Protein AF-A0A7U9S7M0-F1 (afdb_monomer_lite)

Foldseek 3Di:
DDWDADDDDDDDDFRTWDDDPDLPAAIETEHEDEDDVVVHVDLVSQFVVRVVRCVVVVVCPVVVVVVRDPVRYWYWYWYDDPPDIDIDTDDD

Secondary structure (DSSP, 8-state):
--B------SS---SEEE--SSTTSPEEEEEEEE--TTT-SSHHHHHHHHHHHHHHTTTHHHHHHTT--GGGEEEEEEEEETTEEEEEE---

Radius of gyration: 13.75 Å; chains: 1; bounding box: 32×25×36 Å

Sequence (92 aa):
MNRYSNRESGFGRYDVVLEPRKPEDDAIILEFKVQDPEDEKELKDTVTAALAQIEEKNYAAGLLAKGISRDRIRSYGFAFRGKTVLIGGRKR

pLDDT: mean 84.29, std 16.93, range [39.0, 98.12]

Structure (mmCIF, N/CA/C/O backbone):
data_AF-A0A7U9S7M0-F1
#
_entry.id   AF-A0A7U9S7M0-F1
#
loop_
_atom_site.group_PDB
_atom_site.id
_atom_site.type_symbol
_atom_site.label_atom_id
_atom_site.label_alt_id
_atom_site.label_comp_id
_atom_site.label_asym_id
_atom_site.label_entity_id
_atom_site.label_seq_id
_atom_site.pdbx_PDB_ins_code
_atom_site.Cartn_x
_atom_site.Cartn_y
_atom_site.Cartn_z
_atom_site.occupancy
_atom_site.B_iso_or_equiv
_atom_site.auth_seq_id
_atom_site.auth_comp_id
_atom_site.auth_asym_id
_atom_site.auth_atom_id
_atom_site.pdbx_PDB_model_num
ATOM 1 N N . MET A 1 1 ? -17.070 -9.935 5.221 1.00 48.22 1 MET A N 1
ATOM 2 C CA . MET A 1 1 ? -16.040 -9.266 4.435 1.00 48.22 1 MET A CA 1
ATOM 3 C C . MET A 1 1 ? -16.785 -8.709 3.256 1.00 48.22 1 MET A C 1
ATOM 5 O O . MET A 1 1 ? -17.169 -9.482 2.387 1.00 48.22 1 MET A O 1
ATOM 9 N N . ASN A 1 2 ? -17.142 -7.432 3.321 1.00 44.53 2 ASN A N 1
ATOM 10 C CA . ASN A 1 2 ? -17.749 -6.775 2.173 1.00 44.53 2 ASN A CA 1
ATOM 11 C C . ASN A 1 2 ? -16.602 -6.459 1.214 1.00 44.53 2 ASN A C 1
ATOM 13 O O . ASN A 1 2 ? -15.582 -5.922 1.639 1.00 44.53 2 ASN A O 1
ATOM 17 N N . ARG A 1 3 ? -16.720 -6.908 -0.037 1.00 46.81 3 ARG A N 1
ATOM 18 C CA . ARG A 1 3 ? -15.718 -6.710 -1.086 1.00 46.81 3 ARG A CA 1
ATOM 19 C C . ARG A 1 3 ? -16.303 -5.717 -2.080 1.00 46.81 3 ARG A C 1
ATOM 21 O O . ARG A 1 3 ? -17.347 -5.999 -2.659 1.00 46.81 3 ARG A O 1
ATOM 28 N N . TYR A 1 4 ? -15.641 -4.585 -2.269 1.00 50.56 4 TYR A N 1
ATOM 29 C CA . TYR A 1 4 ? -15.952 -3.652 -3.345 1.00 50.56 4 TYR A CA 1
ATOM 30 C C . TYR A 1 4 ? -14.932 -3.900 -4.459 1.00 50.56 4 TYR A C 1
ATOM 32 O O . TYR A 1 4 ? -13.740 -3.715 -4.244 1.00 50.56 4 TYR A O 1
ATOM 40 N N . SER A 1 5 ? -15.386 -4.390 -5.612 1.00 43.84 5 SER A N 1
ATOM 41 C CA . SER A 1 5 ? -14.580 -4.550 -6.827 1.00 43.84 5 SER A CA 1
ATOM 42 C C . SER A 1 5 ? -15.380 -3.944 -7.971 1.00 43.84 5 SER A C 1
ATOM 44 O O . SER A 1 5 ? -16.549 -4.290 -8.138 1.00 43.84 5 SER A O 1
ATOM 46 N N . ASN A 1 6 ? -14.785 -3.010 -8.711 1.00 49.06 6 ASN A N 1
ATOM 47 C CA . ASN A 1 6 ? -15.423 -2.378 -9.860 1.00 49.06 6 ASN A CA 1
ATOM 48 C C . ASN A 1 6 ? -14.540 -2.595 -11.090 1.00 49.06 6 ASN A C 1
ATOM 50 O O . ASN A 1 6 ? -13.340 -2.340 -11.053 1.00 49.06 6 ASN A O 1
ATOM 54 N N . ARG A 1 7 ? -15.144 -3.086 -12.170 1.00 51.03 7 ARG A N 1
ATOM 55 C CA . ARG A 1 7 ? -14.496 -3.365 -13.452 1.00 51.03 7 ARG A CA 1
ATOM 56 C C . ARG A 1 7 ? -14.773 -2.190 -14.388 1.00 51.03 7 ARG A C 1
ATOM 58 O O . ARG A 1 7 ? -15.870 -2.157 -14.920 1.00 51.03 7 ARG A O 1
ATOM 65 N N . GLU A 1 8 ? -13.830 -1.255 -14.552 1.00 39.94 8 GLU A N 1
ATOM 66 C CA . GLU A 1 8 ? -13.495 -0.641 -15.854 1.00 39.94 8 GLU A CA 1
ATOM 67 C C . GLU A 1 8 ? -12.400 0.440 -15.814 1.00 39.94 8 GLU A C 1
ATOM 69 O O . GLU A 1 8 ? -12.129 1.084 -14.803 1.00 39.94 8 GLU A O 1
ATOM 74 N N . SER A 1 9 ? -11.805 0.558 -17.001 1.00 49.06 9 SER A N 1
ATOM 75 C CA . SER A 1 9 ? -10.781 1.432 -17.569 1.00 49.06 9 SER A CA 1
ATOM 76 C C . SER A 1 9 ? -10.714 2.887 -17.097 1.00 49.06 9 SER A C 1
ATOM 78 O O . SER A 1 9 ? -11.675 3.640 -17.234 1.00 49.06 9 SER A O 1
ATOM 80 N N . GLY A 1 10 ? -9.493 3.305 -16.751 1.00 45.97 10 GLY A N 1
ATOM 81 C CA . GLY A 1 10 ? -9.052 4.698 -16.823 1.00 45.97 10 GLY A CA 1
ATOM 82 C C . GLY A 1 10 ? -9.390 5.532 -15.587 1.00 45.97 10 GLY A C 1
ATOM 83 O O . GLY A 1 10 ? -10.549 5.768 -15.276 1.00 45.97 10 GLY A O 1
ATOM 84 N N . PHE A 1 11 ? -8.350 6.052 -14.929 1.00 39.00 11 PHE A N 1
ATOM 85 C CA . PHE A 1 11 ? -8.411 7.092 -13.886 1.00 39.00 11 PHE A CA 1
ATOM 86 C C . PHE A 1 11 ? -8.741 6.671 -12.433 1.00 39.00 11 PHE A C 1
ATOM 88 O O . PHE A 1 11 ? -9.242 7.472 -11.647 1.00 39.00 11 PHE A O 1
ATOM 95 N N . GLY A 1 12 ? -8.307 5.468 -12.033 1.00 44.00 12 GLY A N 1
ATOM 96 C CA . GLY A 1 12 ? -7.681 5.196 -10.722 1.00 44.00 12 GLY A CA 1
ATOM 97 C C . GLY A 1 12 ? -8.555 5.263 -9.458 1.00 44.00 12 GLY A C 1
ATOM 98 O O . GLY A 1 12 ? -8.698 6.325 -8.844 1.00 44.00 12 GLY A O 1
ATOM 99 N N . ARG A 1 13 ? -9.027 4.089 -9.014 1.00 54.34 13 ARG A N 1
ATOM 100 C CA . ARG A 1 13 ? -9.423 3.766 -7.626 1.00 54.34 13 ARG A CA 1
ATOM 101 C C . ARG A 1 13 ? -8.565 2.595 -7.130 1.00 54.34 13 ARG A C 1
ATOM 103 O O . ARG A 1 13 ? -7.939 1.942 -7.956 1.00 54.34 13 ARG A O 1
ATOM 110 N N . TYR A 1 14 ? -8.558 2.339 -5.818 1.00 57.19 14 TYR A N 1
ATOM 111 C CA . TYR A 1 14 ? -7.876 1.177 -5.243 1.00 57.19 14 TYR A CA 1
ATOM 112 C C . TYR A 1 14 ? -8.420 -0.102 -5.857 1.00 57.19 14 TYR A C 1
ATOM 114 O O . TYR A 1 14 ? -9.630 -0.225 -6.068 1.00 57.19 14 TYR A O 1
ATOM 122 N N . ASP A 1 15 ? -7.551 -1.080 -6.058 1.00 68.19 15 ASP A N 1
ATOM 123 C CA . ASP A 1 15 ? -7.988 -2.379 -6.553 1.00 68.19 15 ASP A CA 1
ATOM 124 C C . ASP A 1 15 ? -8.797 -3.136 -5.497 1.00 68.19 15 ASP A C 1
ATOM 126 O O . ASP A 1 15 ? -9.829 -3.736 -5.808 1.00 68.19 15 ASP A O 1
ATOM 130 N N . VAL A 1 16 ? -8.359 -3.101 -4.229 1.00 82.94 16 VAL A N 1
ATOM 131 C CA . VAL A 1 16 ? -9.057 -3.775 -3.126 1.00 82.94 16 VAL A CA 1
ATOM 132 C C . VAL A 1 16 ? -8.903 -3.011 -1.808 1.00 82.94 16 VAL A C 1
ATOM 134 O O . VAL A 1 16 ? -7.793 -2.755 -1.348 1.00 82.94 16 VAL A O 1
ATOM 137 N N . VAL A 1 17 ? -10.028 -2.750 -1.133 1.00 87.62 17 VAL A N 1
ATOM 138 C CA . VAL A 1 17 ? -10.065 -2.417 0.301 1.00 87.62 17 VAL A CA 1
ATOM 139 C C . VAL A 1 17 ? -10.821 -3.511 1.040 1.00 87.62 17 VAL A C 1
ATOM 141 O O . VAL A 1 17 ? -11.935 -3.891 0.674 1.00 87.62 17 VAL A O 1
ATOM 144 N N . LEU A 1 18 ? -10.199 -4.021 2.094 1.00 89.06 18 LEU A N 1
ATOM 145 C CA . LEU A 1 18 ? -10.752 -5.015 2.993 1.00 89.06 18 LEU A CA 1
ATOM 146 C C . LEU A 1 18 ? -11.084 -4.333 4.310 1.00 89.06 18 LEU A C 1
ATOM 148 O O . LEU A 1 18 ? -10.201 -4.029 5.113 1.00 89.06 18 LEU A O 1
ATOM 152 N N . GLU A 1 19 ? -12.375 -4.099 4.517 1.00 89.69 19 GLU A N 1
ATOM 153 C CA . GLU A 1 19 ? -12.866 -3.598 5.792 1.00 89.69 19 GLU A CA 1
ATOM 154 C C . GLU A 1 19 ? -12.913 -4.734 6.820 1.00 89.69 19 GLU A C 1
ATOM 156 O O . GLU A 1 19 ? -13.446 -5.819 6.523 1.00 89.69 19 GLU A O 1
ATOM 161 N N . PRO A 1 20 ? -12.378 -4.503 8.029 1.00 89.12 20 PRO A N 1
ATOM 162 C CA . PRO A 1 20 ? -12.410 -5.492 9.082 1.00 89.12 20 PRO A CA 1
ATOM 163 C C . PRO A 1 20 ? -13.858 -5.707 9.528 1.00 89.12 20 PRO A C 1
ATOM 165 O O . PRO A 1 20 ? -14.656 -4.775 9.618 1.00 89.12 20 PRO A O 1
ATOM 168 N N . ARG A 1 21 ? -14.226 -6.963 9.803 1.00 86.25 21 ARG A N 1
ATOM 169 C CA . ARG A 1 21 ? -15.557 -7.276 10.359 1.00 86.25 21 ARG A CA 1
ATOM 170 C C . ARG A 1 21 ? -15.681 -6.832 11.808 1.00 86.25 21 ARG A C 1
ATOM 172 O O . ARG A 1 21 ? -16.787 -6.577 12.274 1.00 86.25 21 ARG A O 1
ATOM 179 N N . LYS A 1 22 ? -14.553 -6.812 12.502 1.00 86.00 22 LYS A N 1
ATOM 180 C CA . LYS A 1 22 ? -14.451 -6.498 13.906 1.00 86.00 22 LYS A CA 1
ATOM 181 C C . LYS A 1 22 ? -13.545 -5.285 14.098 1.00 86.00 22 LYS A C 1
ATOM 183 O O . LYS A 1 22 ? -12.499 -5.229 13.454 1.00 86.00 22 LYS A O 1
ATOM 188 N N . PRO A 1 23 ? -13.880 -4.337 14.985 1.00 77.62 23 PRO A N 1
ATOM 189 C CA . PRO A 1 23 ? -13.065 -3.151 15.192 1.00 77.62 23 PRO A CA 1
ATOM 190 C C . PRO A 1 23 ? -11.661 -3.439 15.711 1.00 77.62 23 PRO A C 1
ATOM 192 O O . PRO A 1 23 ? -10.894 -2.489 15.742 1.00 77.62 23 PRO A O 1
ATOM 195 N N . GLU A 1 24 ? -11.313 -4.675 16.110 1.00 85.19 24 GLU A N 1
ATOM 196 C CA . GLU A 1 24 ? -9.963 -5.111 16.537 1.00 85.19 24 GLU A CA 1
ATOM 197 C C . GLU A 1 24 ? -9.077 -5.688 15.414 1.00 85.19 24 GLU A C 1
ATOM 199 O O . GLU A 1 24 ? -7.858 -5.737 15.577 1.00 85.19 24 GLU A O 1
ATOM 204 N N . ASP A 1 25 ? -9.648 -5.994 14.244 1.00 91.81 25 ASP A N 1
ATOM 205 C CA . ASP A 1 25 ? -8.903 -6.508 13.087 1.00 91.81 25 ASP A CA 1
ATOM 206 C C . ASP A 1 25 ? -8.336 -5.390 12.194 1.00 91.81 25 ASP A C 1
ATOM 208 O O . ASP A 1 25 ? -8.910 -4.305 12.070 1.00 91.81 25 ASP A O 1
ATOM 212 N N . ASP A 1 26 ? -7.207 -5.637 11.536 1.00 94.38 26 ASP A N 1
ATOM 213 C CA . ASP A 1 26 ? -6.610 -4.666 10.614 1.00 94.38 26 ASP A CA 1
ATOM 214 C C . ASP A 1 26 ? -7.473 -4.475 9.351 1.00 94.38 26 ASP A C 1
ATOM 216 O O . ASP A 1 26 ? -7.971 -5.432 8.752 1.00 94.38 26 ASP A O 1
ATOM 220 N N . ALA A 1 27 ? -7.597 -3.225 8.905 1.00 93.44 27 ALA A N 1
ATOM 221 C CA . ALA A 1 27 ? -8.070 -2.911 7.564 1.00 93.44 27 ALA A CA 1
ATOM 222 C C . ALA A 1 27 ? -6.914 -3.015 6.571 1.00 93.44 27 ALA A C 1
ATOM 224 O O . ALA A 1 27 ? -5.783 -2.653 6.898 1.00 93.44 27 ALA A O 1
ATOM 225 N N . ILE A 1 28 ? -7.188 -3.476 5.351 1.00 93.69 28 ILE A N 1
ATOM 226 C CA . ILE A 1 28 ? -6.146 -3.687 4.341 1.00 93.69 28 ILE A CA 1
ATOM 227 C C . ILE A 1 28 ? -6.505 -2.946 3.057 1.00 93.69 28 ILE A C 1
ATOM 229 O O . ILE A 1 28 ? -7.616 -3.082 2.552 1.00 93.69 28 ILE A O 1
ATOM 233 N N . ILE A 1 29 ? -5.551 -2.197 2.518 1.00 92.31 29 ILE A N 1
ATOM 234 C CA . ILE A 1 29 ? -5.616 -1.520 1.225 1.00 92.31 29 ILE A CA 1
ATOM 235 C C . ILE A 1 29 ? -4.568 -2.166 0.319 1.00 92.31 29 ILE A C 1
ATOM 237 O O . ILE A 1 29 ? -3.392 -2.231 0.685 1.00 92.31 29 ILE A O 1
ATOM 241 N N . LEU A 1 30 ? -4.993 -2.656 -0.842 1.00 93.50 30 LEU A N 1
ATOM 242 C CA . LEU A 1 30 ? -4.130 -3.291 -1.833 1.00 93.50 30 LEU A CA 1
ATOM 243 C C . LEU A 1 30 ? -4.205 -2.525 -3.149 1.00 93.50 30 LEU A C 1
ATOM 245 O O . LEU A 1 30 ? -5.297 -2.206 -3.623 1.00 93.50 30 LEU A O 1
ATOM 249 N N . GLU A 1 31 ? -3.038 -2.305 -3.739 1.00 91.81 31 GLU A N 1
ATOM 250 C CA . GLU A 1 31 ? -2.870 -1.715 -5.063 1.00 91.81 31 GLU A CA 1
ATOM 251 C C . GLU A 1 31 ? -1.952 -2.613 -5.893 1.00 91.81 31 GLU A C 1
ATOM 253 O O . GLU A 1 31 ? -0.886 -3.015 -5.420 1.00 91.81 31 GLU A O 1
ATOM 258 N N . PHE A 1 32 ? -2.350 -2.926 -7.121 1.00 92.31 32 PHE A N 1
ATOM 259 C CA . PHE A 1 32 ? -1.648 -3.810 -8.038 1.00 92.31 32 PHE A CA 1
ATOM 260 C C . PHE A 1 32 ? -1.201 -3.005 -9.260 1.00 92.31 32 PHE A C 1
ATOM 262 O O . PHE A 1 32 ? -1.974 -2.289 -9.889 1.00 92.31 32 PHE A O 1
ATOM 269 N N . LYS A 1 33 ? 0.070 -3.142 -9.625 1.00 90.88 33 LYS A N 1
ATOM 270 C CA . LYS A 1 33 ? 0.656 -2.512 -10.806 1.00 90.88 33 LYS A CA 1
ATOM 271 C C . LYS A 1 33 ? 1.498 -3.515 -11.578 1.00 90.88 33 LYS A C 1
ATOM 273 O O . LYS A 1 33 ? 2.230 -4.311 -10.992 1.00 90.88 33 LYS A O 1
ATOM 278 N N . VAL A 1 34 ? 1.406 -3.474 -12.899 1.00 93.94 34 VAL A N 1
ATOM 279 C CA . VAL A 1 34 ? 2.382 -4.127 -13.778 1.00 93.94 34 VAL A CA 1
ATOM 280 C C . VAL A 1 34 ? 3.512 -3.131 -14.004 1.00 93.94 34 VAL A C 1
ATOM 282 O O . VAL A 1 34 ? 3.223 -1.957 -14.208 1.00 93.94 34 VAL A O 1
ATOM 285 N N . GLN A 1 35 ? 4.764 -3.588 -13.927 1.00 95.06 35 GLN A N 1
ATOM 286 C CA . GLN A 1 35 ? 5.927 -2.731 -14.146 1.00 95.06 35 GLN A CA 1
ATOM 287 C C . GLN A 1 35 ? 5.864 -2.110 -15.541 1.00 95.06 35 GLN A C 1
ATOM 289 O O . GLN A 1 35 ? 5.750 -2.847 -16.526 1.00 95.06 35 GLN A O 1
ATOM 294 N N . ASP A 1 36 ? 6.011 -0.790 -15.604 1.00 92.50 36 ASP A N 1
ATOM 295 C CA . ASP A 1 36 ? 6.252 -0.073 -16.851 1.00 92.50 36 ASP A CA 1
ATOM 296 C C . ASP A 1 36 ? 7.767 0.089 -17.058 1.00 92.50 36 ASP A C 1
ATOM 298 O O . ASP A 1 36 ? 8.392 0.876 -16.355 1.00 92.50 36 ASP A O 1
ATOM 302 N N . PRO A 1 37 ? 8.408 -0.659 -17.970 1.00 90.94 37 PRO A N 1
ATOM 303 C CA . PRO A 1 37 ? 9.855 -0.593 -18.142 1.00 90.94 37 PRO A CA 1
ATOM 304 C C . PRO A 1 37 ? 10.356 0.728 -18.752 1.00 90.94 37 PRO A C 1
ATOM 306 O O . PRO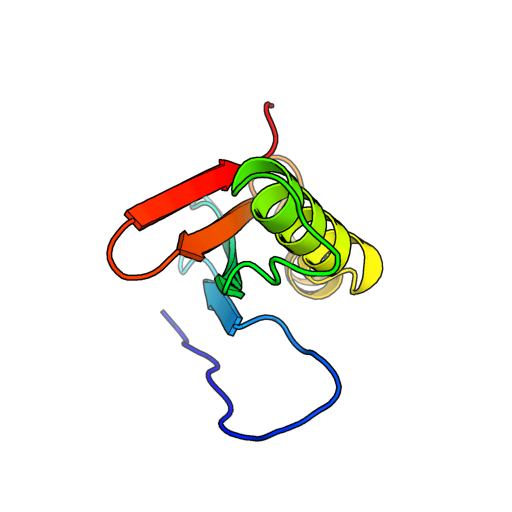 A 1 37 ? 11.568 0.951 -18.722 1.00 90.94 37 PRO A O 1
ATOM 309 N N . GLU A 1 38 ? 9.483 1.571 -19.320 1.00 92.25 38 GLU A N 1
ATOM 310 C CA . GLU A 1 38 ? 9.879 2.891 -19.831 1.00 92.25 38 GLU A CA 1
ATOM 311 C C . GLU A 1 38 ? 10.082 3.895 -18.685 1.00 92.25 38 GLU A C 1
ATOM 313 O O . GLU A 1 38 ? 11.050 4.660 -18.705 1.00 92.25 38 GLU A O 1
ATOM 318 N N . ASP A 1 39 ? 9.240 3.821 -17.649 1.00 87.94 39 ASP A N 1
ATOM 319 C CA . ASP A 1 39 ? 9.247 4.742 -16.503 1.00 87.94 39 ASP A CA 1
ATOM 320 C C . ASP A 1 39 ? 9.896 4.149 -15.232 1.00 87.94 39 ASP A C 1
ATOM 322 O O . ASP A 1 39 ? 10.440 4.877 -14.396 1.00 87.94 39 ASP A O 1
ATOM 326 N N . GLU A 1 40 ? 9.883 2.824 -15.07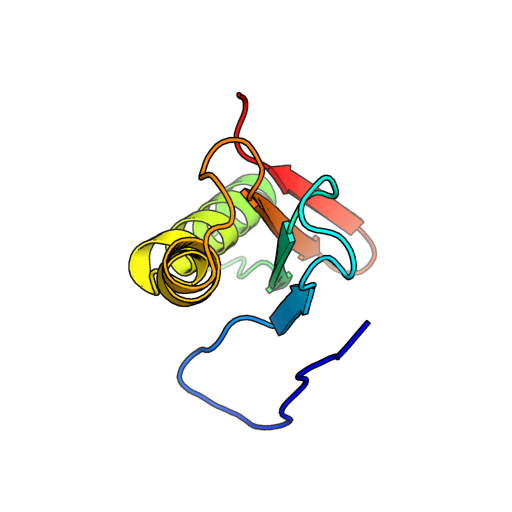0 1.00 93.19 40 GLU A N 1
ATOM 327 C CA . GLU A 1 40 ? 10.254 2.109 -13.844 1.00 93.19 40 GLU A CA 1
ATOM 328 C C . GLU A 1 40 ? 11.380 1.101 -14.116 1.00 93.19 40 GLU A C 1
ATOM 330 O O . GLU A 1 40 ? 11.210 0.095 -14.812 1.00 93.19 40 GLU A O 1
ATOM 335 N N . LYS A 1 41 ? 12.555 1.313 -13.513 1.00 92.25 41 LYS A N 1
ATOM 336 C CA . LYS A 1 41 ? 13.749 0.491 -13.781 1.00 92.25 41 LYS A CA 1
ATOM 337 C C . LYS A 1 41 ? 13.680 -0.858 -13.077 1.00 92.25 41 LYS A C 1
ATOM 339 O O . LYS A 1 41 ? 14.089 -1.886 -13.624 1.00 92.25 41 LYS A O 1
ATOM 344 N N . GLU A 1 42 ? 13.145 -0.875 -11.864 1.00 96.56 42 GLU A N 1
ATOM 345 C CA . GLU A 1 42 ? 13.036 -2.070 -11.036 1.00 96.56 42 GLU A CA 1
ATOM 346 C C . GLU A 1 42 ? 11.613 -2.247 -10.496 1.00 96.56 42 GLU A C 1
ATOM 348 O O . GLU A 1 42 ? 10.891 -1.282 -10.276 1.00 96.56 42 GLU A O 1
ATOM 353 N N . LEU A 1 43 ? 11.231 -3.484 -10.150 1.00 96.50 43 LEU A N 1
ATOM 354 C CA . LEU A 1 43 ? 9.944 -3.772 -9.487 1.00 96.50 43 LEU A CA 1
ATOM 355 C C . LEU A 1 43 ? 9.720 -2.943 -8.211 1.00 96.50 43 LEU A C 1
ATOM 357 O O . LEU A 1 43 ? 8.588 -2.742 -7.779 1.00 96.50 43 LEU A O 1
ATOM 361 N N . LYS A 1 44 ? 10.804 -2.488 -7.577 1.00 97.31 44 LYS A N 1
ATOM 362 C CA . LYS A 1 44 ? 10.752 -1.622 -6.401 1.00 97.31 44 LYS A CA 1
ATOM 363 C C . LYS A 1 44 ? 10.196 -0.232 -6.728 1.00 97.31 44 LYS A C 1
ATOM 365 O O . LYS A 1 44 ? 9.489 0.330 -5.889 1.00 97.31 44 LYS A O 1
ATOM 370 N N . ASP A 1 45 ? 10.476 0.292 -7.917 1.00 96.75 45 ASP A N 1
ATOM 371 C CA . ASP A 1 45 ? 9.929 1.567 -8.388 1.00 96.75 45 ASP A CA 1
ATOM 372 C C . ASP A 1 45 ? 8.410 1.433 -8.544 1.00 96.75 45 ASP A C 1
ATOM 374 O O . ASP A 1 45 ? 7.660 2.218 -7.968 1.00 96.75 45 ASP A O 1
ATOM 378 N N . THR A 1 46 ? 7.952 0.330 -9.142 1.00 96.00 46 THR A N 1
ATOM 379 C CA . THR A 1 46 ? 6.528 -0.012 -9.273 1.00 96.00 46 THR A CA 1
ATOM 380 C C . THR A 1 46 ? 5.818 -0.166 -7.926 1.00 96.00 46 THR A C 1
ATOM 382 O O . THR A 1 46 ? 4.711 0.341 -7.730 1.00 96.00 46 THR A O 1
ATOM 385 N N . VAL A 1 47 ? 6.444 -0.833 -6.945 1.00 96.88 47 VAL A N 1
ATOM 386 C CA . VAL A 1 47 ? 5.912 -0.901 -5.569 1.00 96.88 47 VAL A CA 1
ATOM 387 C C . VAL A 1 47 ? 5.790 0.500 -4.969 1.00 96.88 47 VAL A C 1
ATOM 389 O O . VAL A 1 47 ? 4.802 0.802 -4.299 1.00 96.88 47 VAL A O 1
ATOM 392 N N . THR A 1 48 ? 6.782 1.359 -5.206 1.00 96.12 48 THR A N 1
ATOM 393 C CA . THR A 1 48 ? 6.786 2.739 -4.708 1.00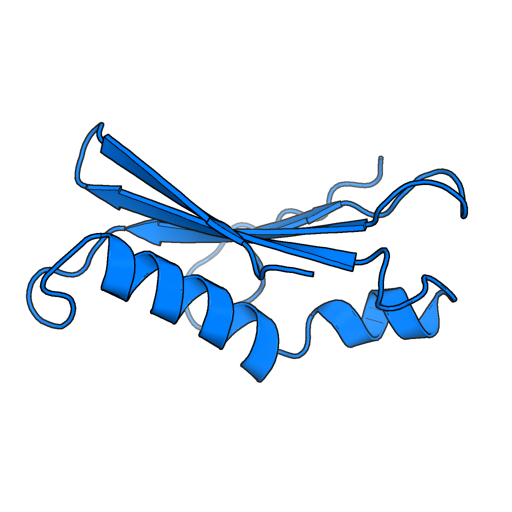 96.12 48 THR A CA 1
ATOM 394 C C . THR A 1 48 ? 5.656 3.547 -5.345 1.00 96.12 48 THR A C 1
ATOM 396 O O . THR A 1 48 ? 4.912 4.205 -4.620 1.00 96.12 48 THR A O 1
ATOM 399 N N . ALA A 1 49 ? 5.439 3.415 -6.655 1.00 94.44 49 ALA A N 1
ATOM 400 C CA . ALA A 1 49 ? 4.321 4.029 -7.370 1.00 94.44 49 ALA A CA 1
ATOM 401 C C . ALA A 1 49 ? 2.949 3.497 -6.909 1.00 94.44 49 ALA A C 1
ATOM 403 O O . ALA A 1 49 ? 1.960 4.232 -6.862 1.00 94.44 49 ALA A O 1
ATOM 404 N N . ALA A 1 50 ? 2.848 2.216 -6.543 1.00 93.94 50 ALA A N 1
ATOM 405 C CA . ALA A 1 50 ? 1.634 1.645 -5.959 1.00 93.94 50 ALA A CA 1
ATOM 406 C C . ALA A 1 50 ? 1.320 2.254 -4.581 1.00 93.94 50 ALA A C 1
ATOM 408 O O . ALA A 1 50 ? 0.196 2.694 -4.340 1.00 93.94 50 ALA A O 1
ATOM 409 N N . LEU A 1 51 ? 2.318 2.347 -3.698 1.00 94.88 51 LEU A N 1
ATOM 410 C CA . LEU A 1 51 ? 2.152 2.955 -2.375 1.00 94.88 51 LEU A CA 1
ATOM 411 C C . LEU A 1 51 ? 1.857 4.462 -2.458 1.00 94.88 51 LEU A C 1
ATOM 413 O O . LEU A 1 51 ? 0.967 4.935 -1.752 1.00 94.88 51 LEU A O 1
ATOM 417 N N . ALA A 1 52 ? 2.531 5.193 -3.351 1.00 93.62 52 ALA A N 1
ATOM 418 C CA . ALA A 1 52 ? 2.271 6.613 -3.591 1.00 93.62 52 ALA A CA 1
ATOM 419 C C . ALA A 1 52 ? 0.820 6.851 -4.034 1.00 93.62 52 ALA A C 1
ATOM 421 O O . ALA A 1 52 ? 0.130 7.691 -3.460 1.00 93.62 52 ALA A O 1
ATOM 422 N N . GLN A 1 53 ? 0.306 6.034 -4.960 1.00 90.50 53 GLN A N 1
ATOM 423 C CA . GLN A 1 53 ? -1.089 6.124 -5.394 1.00 90.50 53 GLN A CA 1
ATOM 424 C C . GLN A 1 53 ? -2.085 5.901 -4.244 1.00 90.50 53 GLN A C 1
ATOM 426 O O . GLN A 1 53 ? -3.079 6.624 -4.156 1.00 90.50 53 GLN A O 1
ATOM 431 N N . ILE A 1 54 ? -1.830 4.941 -3.343 1.00 90.88 54 ILE A N 1
ATOM 432 C CA . ILE A 1 54 ? -2.684 4.715 -2.161 1.00 90.88 54 ILE A CA 1
ATOM 433 C C . ILE A 1 54 ? -2.771 5.979 -1.290 1.00 90.88 54 ILE A C 1
ATOM 435 O O . ILE A 1 54 ? -3.839 6.304 -0.757 1.00 90.88 54 ILE A O 1
ATOM 439 N N . GLU A 1 55 ? -1.652 6.682 -1.133 1.00 90.88 55 GLU A N 1
ATOM 440 C CA . GLU A 1 55 ? -1.551 7.886 -0.310 1.00 90.88 55 GLU A CA 1
ATOM 441 C C . GLU A 1 55 ? -2.188 9.104 -0.967 1.00 90.88 55 GLU A C 1
ATOM 443 O O . GLU A 1 55 ? -3.022 9.759 -0.343 1.00 90.88 55 GLU A O 1
ATOM 448 N N . GLU A 1 56 ? -1.845 9.379 -2.225 1.00 90.44 56 GLU A N 1
ATOM 449 C CA . GLU A 1 56 ? -2.363 10.516 -2.993 1.00 90.44 56 GLU A CA 1
ATOM 450 C C . GLU A 1 56 ? -3.884 10.478 -3.105 1.00 90.44 56 GLU A C 1
ATOM 452 O O . GLU A 1 56 ? -4.564 11.499 -2.997 1.00 90.44 56 GLU A O 1
ATOM 457 N N . LYS A 1 57 ? -4.438 9.279 -3.280 1.00 86.44 57 LYS A N 1
ATOM 458 C CA . LYS A 1 57 ? -5.882 9.075 -3.369 1.00 86.44 57 LYS A CA 1
ATOM 459 C C . LYS A 1 57 ? -6.561 8.980 -2.001 1.00 86.44 57 LYS A C 1
ATOM 461 O O . LYS A 1 57 ? -7.787 8.894 -1.935 1.00 86.44 57 LYS A O 1
ATOM 466 N N . ASN A 1 58 ? -5.782 9.015 -0.918 1.00 86.62 58 ASN A N 1
ATOM 467 C CA . ASN A 1 58 ? -6.234 9.050 0.468 1.00 86.62 58 ASN A CA 1
ATOM 468 C C . ASN A 1 58 ? -7.278 7.970 0.800 1.00 86.62 58 ASN A C 1
ATOM 470 O O . ASN A 1 58 ? -8.287 8.218 1.464 1.00 86.62 58 ASN A O 1
ATOM 474 N N . TYR A 1 59 ? -7.037 6.738 0.348 1.00 83.50 59 TYR A N 1
ATOM 475 C CA . TYR A 1 59 ? -7.986 5.635 0.528 1.00 83.50 59 TYR A CA 1
ATOM 476 C C . TYR A 1 59 ? -8.249 5.289 2.000 1.00 83.50 59 TYR A C 1
ATOM 478 O O . TYR A 1 59 ? -9.318 4.787 2.348 1.00 83.50 59 TYR A O 1
ATOM 486 N N . ALA A 1 60 ? -7.312 5.628 2.890 1.00 89.12 60 ALA A N 1
ATOM 487 C CA . ALA A 1 60 ? -7.482 5.479 4.329 1.00 89.12 60 ALA A CA 1
ATOM 488 C C . ALA A 1 60 ? -8.588 6.381 4.911 1.00 89.12 60 ALA A C 1
ATOM 490 O O . ALA A 1 60 ? -9.115 6.060 5.974 1.00 89.12 60 ALA A O 1
ATOM 491 N N . ALA A 1 61 ? -8.979 7.476 4.245 1.00 89.19 61 ALA A N 1
ATOM 492 C CA . ALA A 1 61 ? -9.948 8.438 4.777 1.00 89.19 61 ALA A CA 1
ATOM 493 C C . ALA A 1 61 ? -11.288 7.797 5.165 1.00 89.19 61 ALA A C 1
ATOM 495 O O . ALA A 1 61 ? -11.807 8.059 6.249 1.00 89.19 61 ALA A O 1
ATOM 496 N N . GLY A 1 62 ? -11.823 6.910 4.318 1.00 87.50 62 GLY A N 1
ATOM 497 C CA . GLY A 1 62 ? -13.082 6.214 4.59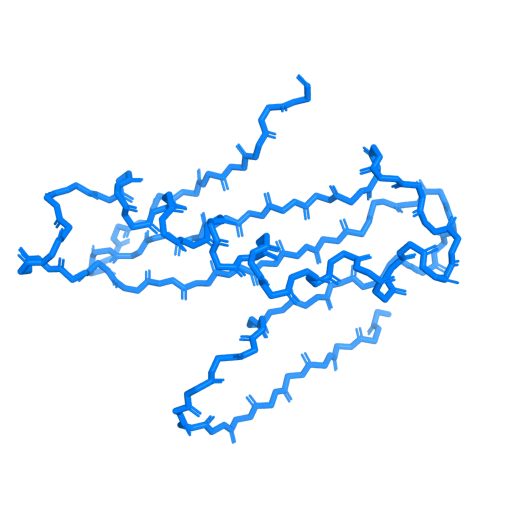8 1.00 87.50 62 GLY A CA 1
ATOM 498 C C . GLY A 1 62 ? -12.990 5.254 5.788 1.00 87.50 62 GLY 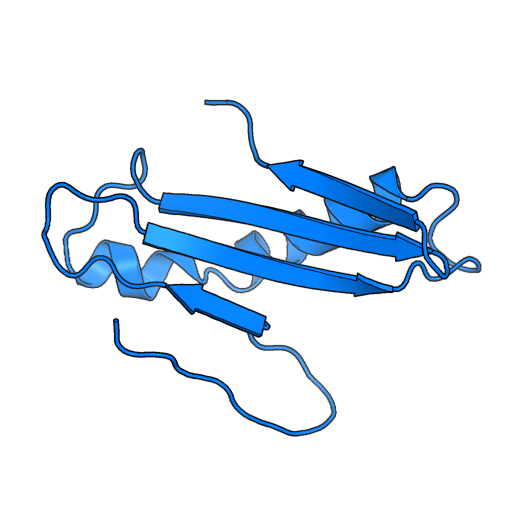A C 1
ATOM 499 O O . GLY A 1 62 ? -13.950 5.113 6.541 1.00 87.50 62 GLY A O 1
ATOM 500 N N . LEU A 1 63 ? -11.828 4.629 5.994 1.00 89.62 63 LEU A N 1
ATOM 501 C CA . LEU A 1 63 ? -11.574 3.722 7.118 1.00 89.62 63 LEU A CA 1
ATOM 502 C C . LEU A 1 63 ? -11.402 4.498 8.431 1.00 89.62 63 LEU A C 1
ATOM 504 O O . LEU A 1 63 ? -11.966 4.112 9.454 1.00 89.62 63 LEU A O 1
ATOM 508 N N . LEU A 1 64 ? -10.695 5.631 8.382 1.00 91.38 64 LEU A N 1
ATOM 509 C CA . LEU A 1 64 ? -10.543 6.546 9.516 1.00 91.38 64 LEU A CA 1
ATOM 510 C C . LEU A 1 64 ? -11.901 7.112 9.955 1.00 91.38 64 LEU A C 1
ATOM 512 O O . LEU A 1 64 ? -12.208 7.118 11.143 1.00 91.38 64 LEU A O 1
ATOM 516 N N . ALA A 1 65 ? -12.750 7.517 9.003 1.00 89.94 65 ALA A N 1
ATOM 517 C CA . ALA A 1 65 ? -14.104 8.001 9.287 1.00 89.94 65 ALA A CA 1
ATOM 518 C C . ALA A 1 65 ? -15.009 6.932 9.932 1.00 89.94 65 ALA A C 1
ATOM 520 O O . ALA A 1 65 ? -15.946 7.268 10.651 1.00 89.94 65 ALA A O 1
ATOM 521 N N . LYS A 1 66 ? -14.709 5.644 9.716 1.00 88.06 66 LYS A N 1
ATOM 522 C CA . LYS A 1 66 ? -15.377 4.500 10.360 1.00 88.06 66 LYS A CA 1
ATOM 523 C C . LYS A 1 66 ? -14.801 4.149 11.741 1.00 88.06 66 LYS A C 1
ATOM 525 O O . LYS A 1 66 ? -15.242 3.176 12.346 1.00 88.06 66 LYS A O 1
ATOM 530 N N . GLY A 1 67 ? -13.832 4.918 12.243 1.00 91.38 67 GLY A N 1
ATOM 531 C CA . GLY A 1 67 ? -13.225 4.730 13.564 1.00 91.38 67 GLY A CA 1
ATOM 532 C C . GLY A 1 67 ? -12.068 3.730 13.605 1.00 91.38 67 GLY A C 1
ATOM 533 O O . GLY A 1 67 ? -11.616 3.368 14.689 1.00 91.38 67 GLY A O 1
ATOM 534 N N . ILE A 1 68 ? -11.566 3.275 12.453 1.00 91.44 68 ILE A N 1
ATOM 535 C CA . ILE A 1 68 ? -10.399 2.387 12.399 1.00 91.44 68 ILE A CA 1
ATOM 536 C C . ILE A 1 68 ? -9.147 3.238 12.593 1.00 91.44 68 ILE A C 1
ATOM 538 O O . ILE A 1 68 ? -8.900 4.167 11.828 1.00 91.44 68 ILE A O 1
ATOM 542 N N . SER A 1 69 ? -8.348 2.922 13.611 1.00 92.19 69 SER A N 1
ATOM 543 C CA . SER A 1 69 ? -7.129 3.678 13.897 1.00 92.19 69 SER A CA 1
ATOM 544 C C . SER A 1 69 ? -6.072 3.503 12.802 1.00 92.19 69 SE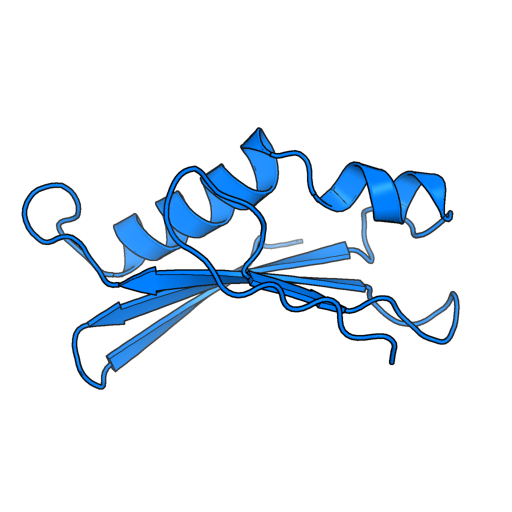R A C 1
ATOM 546 O O . SER A 1 69 ? -5.941 2.437 12.197 1.00 92.19 69 SER A O 1
ATOM 548 N N . ARG A 1 70 ? -5.285 4.555 12.555 1.00 91.12 70 ARG A N 1
ATOM 549 C CA . ARG A 1 70 ? -4.297 4.599 11.465 1.00 91.12 70 ARG A CA 1
ATOM 550 C C . ARG A 1 70 ? -3.232 3.504 11.576 1.00 91.12 70 ARG A C 1
ATOM 552 O O . ARG A 1 70 ? -2.821 2.961 10.558 1.00 91.12 70 ARG A O 1
ATOM 559 N N . ASP A 1 71 ? -2.820 3.139 12.787 1.00 92.69 71 ASP A N 1
ATOM 560 C CA . ASP A 1 71 ? -1.855 2.061 13.064 1.00 92.69 71 ASP A CA 1
ATOM 561 C C . ASP A 1 71 ? -2.365 0.656 12.681 1.00 92.69 71 ASP A C 1
ATOM 563 O O . ASP A 1 71 ? -1.581 -0.302 12.586 1.00 92.69 71 ASP A O 1
ATOM 567 N N . ARG A 1 72 ? -3.669 0.553 12.401 1.00 93.12 72 ARG A N 1
ATOM 568 C CA . ARG A 1 72 ? -4.388 -0.666 12.016 1.00 93.12 72 ARG A CA 1
ATOM 569 C C . ARG A 1 72 ? -4.916 -0.634 10.586 1.00 93.12 72 ARG A C 1
ATOM 571 O O . ARG A 1 72 ? -5.655 -1.522 10.174 1.00 93.12 72 ARG A O 1
ATOM 578 N N . ILE A 1 73 ? -4.490 0.354 9.803 1.00 93.19 73 ILE A N 1
ATOM 579 C CA . ILE A 1 73 ? -4.679 0.380 8.355 1.00 93.19 73 ILE A CA 1
ATOM 580 C C . ILE A 1 73 ? -3.364 -0.063 7.713 1.00 93.19 73 ILE A C 1
ATOM 582 O O . ILE A 1 73 ? -2.334 0.600 7.835 1.00 93.19 73 ILE A O 1
ATOM 586 N N . ARG A 1 74 ? -3.385 -1.216 7.048 1.00 94.50 74 ARG A N 1
ATOM 587 C CA . ARG A 1 74 ? -2.247 -1.781 6.320 1.00 94.50 74 ARG A CA 1
ATOM 588 C C . ARG A 1 74 ? -2.382 -1.456 4.843 1.00 94.50 74 ARG A C 1
ATOM 590 O O . ARG A 1 74 ? -3.414 -1.746 4.249 1.00 94.50 74 ARG A O 1
ATOM 597 N N . SER A 1 75 ? -1.323 -0.927 4.249 1.00 94.06 75 SER A N 1
ATOM 598 C CA . SER A 1 75 ? -1.271 -0.637 2.816 1.00 94.06 75 SER A CA 1
ATOM 599 C C . SER A 1 75 ? -0.172 -1.457 2.162 1.00 94.06 75 SER A C 1
ATOM 601 O O . SER A 1 75 ? 0.957 -1.473 2.664 1.00 94.06 75 SER A O 1
ATOM 603 N N . TYR A 1 76 ? -0.499 -2.100 1.044 1.00 96.00 76 TYR A N 1
ATOM 604 C CA . TYR A 1 76 ? 0.443 -2.900 0.272 1.00 96.00 76 TYR A CA 1
ATOM 605 C C . TYR A 1 76 ? 0.375 -2.568 -1.217 1.00 96.00 76 TYR A C 1
ATOM 607 O O . TYR A 1 76 ? -0.705 -2.527 -1.805 1.00 96.00 76 TYR A O 1
ATOM 615 N N . GLY A 1 77 ? 1.548 -2.388 -1.816 1.00 95.56 77 GLY A N 1
ATOM 616 C CA . GLY A 1 77 ? 1.738 -2.314 -3.257 1.00 95.56 77 GLY A CA 1
ATOM 617 C C . GLY A 1 77 ? 2.235 -3.652 -3.796 1.00 95.56 77 GLY A C 1
ATOM 618 O O . GLY A 1 77 ? 3.215 -4.200 -3.286 1.00 95.56 77 GLY A O 1
ATOM 619 N N . PHE A 1 78 ? 1.565 -4.168 -4.819 1.00 96.06 78 PHE A N 1
ATOM 620 C CA . PHE A 1 78 ? 1.913 -5.384 -5.543 1.00 96.06 78 PHE A CA 1
ATOM 621 C C . PHE A 1 78 ? 2.429 -4.994 -6.926 1.00 96.06 78 PHE A C 1
ATOM 623 O O . PHE A 1 78 ? 1.670 -4.493 -7.749 1.00 96.06 78 PHE A O 1
ATOM 630 N N . ALA A 1 79 ? 3.707 -5.242 -7.190 1.00 96.12 79 ALA A N 1
ATOM 631 C CA . ALA A 1 79 ? 4.333 -4.986 -8.480 1.00 96.12 79 ALA A CA 1
ATOM 632 C C . ALA A 1 79 ? 4.566 -6.289 -9.240 1.00 96.12 79 ALA A C 1
ATOM 634 O O . ALA A 1 79 ? 5.196 -7.202 -8.704 1.00 96.12 79 ALA A O 1
ATOM 635 N N . PHE A 1 80 ? 4.121 -6.365 -10.491 1.00 95.88 80 PHE A N 1
ATOM 636 C CA . PHE A 1 80 ? 4.264 -7.548 -11.338 1.00 95.88 80 PHE A CA 1
ATOM 637 C C . PHE A 1 80 ? 5.219 -7.305 -12.503 1.00 95.88 80 PHE A C 1
ATOM 639 O O . PHE A 1 80 ? 5.096 -6.320 -13.223 1.00 95.88 80 PHE A O 1
ATOM 646 N N . ARG A 1 81 ? 6.105 -8.274 -12.756 1.00 94.56 81 ARG A N 1
ATOM 647 C CA . ARG A 1 81 ? 6.866 -8.417 -14.005 1.00 94.56 81 ARG A CA 1
ATOM 648 C C . ARG A 1 81 ? 6.726 -9.855 -14.487 1.00 94.56 81 ARG A C 1
ATOM 650 O O . ARG A 1 81 ? 7.394 -10.764 -13.989 1.00 94.56 81 ARG A O 1
ATOM 657 N N . GLY A 1 82 ? 5.822 -10.073 -15.440 1.00 92.69 82 GLY A N 1
ATOM 658 C CA . GLY A 1 82 ? 5.445 -11.416 -15.879 1.00 92.69 82 GLY A CA 1
ATOM 659 C C . GLY A 1 82 ? 4.891 -12.243 -14.714 1.00 92.69 82 GLY A C 1
ATOM 660 O O . GLY A 1 82 ? 3.862 -11.901 -14.143 1.00 92.69 82 GLY A O 1
ATOM 661 N N . LYS A 1 83 ? 5.583 -13.330 -14.351 1.00 94.75 83 LYS A N 1
ATOM 662 C CA . LYS A 1 83 ? 5.210 -14.204 -13.220 1.00 94.75 83 LYS A CA 1
ATOM 663 C C . LYS A 1 83 ? 5.850 -13.796 -11.888 1.00 94.75 83 LYS A C 1
ATOM 665 O O . LYS A 1 83 ? 5.543 -14.395 -10.861 1.00 94.75 83 LYS A O 1
ATOM 670 N N . THR A 1 84 ? 6.750 -12.818 -11.902 1.00 96.44 84 THR A N 1
ATOM 671 C CA . THR A 1 84 ? 7.417 -12.327 -10.696 1.00 96.44 84 THR A CA 1
ATOM 672 C C . THR A 1 84 ? 6.569 -11.242 -10.056 1.00 96.44 84 THR A C 1
ATOM 674 O O . THR A 1 84 ? 6.152 -10.310 -10.742 1.00 96.44 84 THR A O 1
ATOM 677 N N . VAL A 1 85 ? 6.359 -11.342 -8.744 1.00 97.25 85 VAL A N 1
ATOM 678 C CA . VAL A 1 85 ? 5.677 -10.322 -7.946 1.00 97.25 85 VAL A CA 1
ATOM 679 C C . VAL A 1 85 ? 6.584 -9.838 -6.819 1.00 97.25 85 VAL A C 1
ATOM 681 O O . VAL A 1 85 ? 7.196 -10.647 -6.121 1.00 97.25 85 VAL A O 1
ATOM 684 N N . LEU A 1 86 ? 6.667 -8.521 -6.639 1.00 98.12 86 LEU A N 1
ATOM 685 C CA . LEU A 1 86 ? 7.247 -7.891 -5.457 1.00 98.12 86 LEU A CA 1
ATOM 686 C C . LEU A 1 86 ? 6.124 -7.230 -4.662 1.00 98.12 86 LEU A C 1
ATOM 688 O O . LEU A 1 86 ? 5.338 -6.462 -5.210 1.00 98.12 86 LEU A O 1
ATOM 692 N N . ILE A 1 87 ? 6.059 -7.527 -3.368 1.00 97.62 87 ILE A N 1
ATOM 693 C CA . ILE A 1 87 ? 5.074 -6.943 -2.459 1.00 97.62 87 ILE A CA 1
ATOM 694 C C . ILE A 1 87 ? 5.823 -6.039 -1.491 1.00 97.62 87 ILE A C 1
ATOM 696 O O . ILE A 1 87 ? 6.757 -6.483 -0.823 1.00 97.62 87 ILE A O 1
ATOM 700 N N . GLY A 1 88 ? 5.407 -4.781 -1.400 1.00 96.56 88 GLY A N 1
ATOM 701 C CA . GLY A 1 88 ? 5.907 -3.850 -0.397 1.00 96.56 88 GLY A CA 1
ATOM 702 C C . GLY A 1 88 ? 4.781 -3.283 0.444 1.00 96.56 88 GLY A C 1
ATOM 703 O O . GLY A 1 88 ? 3.674 -3.068 -0.036 1.00 96.56 88 GLY A O 1
ATOM 704 N N . GLY A 1 89 ? 5.078 -3.023 1.710 1.00 94.12 89 GLY A N 1
ATOM 705 C CA . GLY A 1 89 ? 4.218 -2.263 2.607 1.00 94.12 89 GLY A CA 1
ATOM 706 C C . GLY A 1 89 ? 5.050 -1.238 3.363 1.00 94.12 89 GLY A C 1
ATOM 707 O O . GLY A 1 89 ? 6.281 -1.334 3.411 1.00 94.12 89 GLY A O 1
ATOM 708 N N . ARG A 1 90 ? 4.391 -0.253 3.972 1.00 81.44 90 ARG A N 1
ATOM 709 C CA . ARG A 1 90 ? 5.089 0.678 4.864 1.00 81.44 90 ARG A CA 1
ATOM 710 C C . ARG A 1 90 ? 5.537 -0.039 6.136 1.00 81.44 90 ARG A C 1
ATOM 712 O O . ARG A 1 90 ? 4.778 -0.809 6.727 1.00 81.44 90 ARG A O 1
ATOM 719 N N . LYS A 1 91 ? 6.780 0.223 6.552 1.00 65.50 91 LYS A N 1
ATOM 720 C CA . LYS A 1 91 ? 7.255 -0.157 7.887 1.00 65.50 91 LYS A CA 1
ATOM 721 C C . LYS A 1 91 ? 6.480 0.653 8.929 1.00 65.50 91 LYS A C 1
ATOM 723 O O . LYS A 1 91 ? 6.132 1.803 8.666 1.00 65.50 91 LYS A O 1
ATOM 728 N N . ARG A 1 92 ? 6.172 0.003 10.052 1.00 58.19 92 ARG A N 1
ATOM 729 C CA . ARG A 1 92 ? 5.589 0.657 11.227 1.00 58.19 92 ARG A CA 1
ATOM 730 C C . ARG A 1 92 ? 6.568 1.656 11.828 1.00 58.19 92 ARG A C 1
ATOM 732 O O . ARG A 1 92 ? 7.786 1.380 11.737 1.00 58.19 92 ARG A O 1
#